Protein AF-A0A4P7Y7V3-F1 (afdb_monomer_lite)

Radius of gyration: 19.31 Å; chains: 1; bounding box: 48×36×49 Å

pLDDT: mean 88.14, std 12.48, range [33.12, 97.81]

Organism: Pseudomonas veronii (NCBI:txid76761)

Secondary structure (DSSP, 8-state):
-EEE-TT--TTS-SEEEEE--SSTTSPEEEEEE-TTS-EEEEEESTTHHHHHHHHHHHHHHIIIII----EEE-GGGTS-HHHHHHHHHHHHHH-SS---HHHHHTS-EEEEEEE-TTT--EEEEEGGGT----TT-TTTTTTS-----TT----SSHHHHHHHHHH---

Sequence (170 aa):
MKVINLMQKPDLPGSLLFQPAGLLALPHSVEVSDALSVNGSGVGGGSNSIKTALGEYFERRHFYREILSSKYGFLSESLTGAEVNSFARAFIQTASRKVSIREVEEHKFTLSKVVRALDFSMCLIPTVCISLSSYGLDDDNFIYPLRDTCGCSFHWCPNLAFFRRREGVS

Foldseek 3Di:
DKDAPVVLPVVAFRIKDWADDPDPPFWIKIKTHHPVGQIFIATGHDCRRVVRRVFSSVLRCCQAPVDDFDDWAFQVVFDDPVVLQVLLVVQCVQAQDRDHSVRNRPHTARWHWDADPPPRDIGIDHSLQRHPYCPPGVSVCRRHVDYDCQLTGGDPDVVVSNCCNPPVDD

Structure (mmCIF, N/CA/C/O backbone):
data_AF-A0A4P7Y7V3-F1
#
_entry.id   AF-A0A4P7Y7V3-F1
#
loop_
_atom_site.group_PDB
_atom_site.id
_atom_site.type_symbol
_atom_site.label_atom_id
_atom_site.label_alt_id
_atom_site.label_comp_id
_atom_site.label_asym_id
_atom_site.label_entity_id
_atom_site.label_seq_id
_atom_site.pdbx_PDB_ins_code
_atom_site.Cartn_x
_atom_site.Cartn_y
_atom_site.Cartn_z
_atom_site.occupancy
_atom_site.B_iso_or_equiv
_atom_site.auth_seq_id
_atom_site.auth_comp_id
_atom_site.auth_asym_id
_atom_site.auth_atom_id
_atom_site.pdbx_PDB_model_num
ATOM 1 N N . MET A 1 1 ? 21.185 6.468 -21.865 1.00 73.81 1 MET A N 1
ATOM 2 C CA . MET A 1 1 ? 20.221 7.396 -22.500 1.00 73.81 1 MET A CA 1
ATOM 3 C C . MET A 1 1 ? 19.308 7.946 -21.416 1.00 73.81 1 MET A C 1
ATOM 5 O O . MET A 1 1 ? 18.817 7.155 -20.627 1.00 73.81 1 MET A O 1
ATOM 9 N N . LYS A 1 2 ? 19.104 9.265 -21.338 1.00 75.88 2 LYS A N 1
ATOM 10 C CA . LYS A 1 2 ? 18.211 9.888 -20.348 1.00 75.88 2 LYS A CA 1
ATOM 11 C C . LYS A 1 2 ? 17.056 10.566 -21.076 1.00 75.88 2 LYS A C 1
ATOM 13 O O . LYS A 1 2 ? 17.296 11.426 -21.916 1.00 75.88 2 LYS A O 1
ATOM 18 N N . VAL A 1 3 ? 15.831 10.174 -20.753 1.00 75.12 3 VAL A N 1
ATOM 19 C CA . VAL A 1 3 ? 14.604 10.826 -21.214 1.00 75.12 3 VAL A CA 1
ATOM 20 C C . VAL A 1 3 ? 14.078 11.666 -20.058 1.00 75.12 3 VAL A C 1
ATOM 22 O O . VAL A 1 3 ? 13.958 11.172 -18.940 1.00 75.12 3 VAL A O 1
ATOM 25 N N . ILE A 1 4 ? 13.810 12.946 -20.307 1.00 74.00 4 ILE A N 1
ATOM 26 C CA . ILE A 1 4 ? 13.323 13.887 -19.293 1.00 74.00 4 ILE A CA 1
ATOM 27 C C . ILE A 1 4 ? 11.963 14.403 -19.739 1.00 74.00 4 ILE A C 1
ATOM 29 O O . ILE A 1 4 ? 11.822 14.941 -20.837 1.00 74.00 4 ILE A O 1
ATOM 33 N N . ASN A 1 5 ? 10.969 14.271 -18.871 1.00 68.88 5 ASN A N 1
ATOM 34 C CA . ASN A 1 5 ? 9.669 14.885 -19.057 1.00 68.88 5 ASN A CA 1
ATOM 35 C C . ASN A 1 5 ? 9.732 16.341 -18.569 1.00 68.88 5 ASN A C 1
ATOM 37 O O . ASN A 1 5 ? 9.427 16.651 -17.418 1.00 68.88 5 ASN A O 1
ATOM 41 N N . LEU A 1 6 ? 10.171 17.236 -19.459 1.00 57.59 6 LEU A N 1
ATOM 42 C CA . LEU A 1 6 ? 10.437 18.654 -19.168 1.00 57.59 6 LEU A CA 1
ATOM 43 C C . LEU A 1 6 ? 9.213 19.438 -18.667 1.00 57.59 6 LEU A C 1
ATOM 45 O O . LEU A 1 6 ? 9.375 20.514 -18.103 1.00 57.59 6 LEU A O 1
ATOM 49 N N . MET A 1 7 ? 7.998 18.919 -18.861 1.00 57.44 7 MET A N 1
ATOM 50 C CA . MET A 1 7 ? 6.764 19.619 -18.498 1.00 57.44 7 MET A CA 1
ATOM 51 C C . MET A 1 7 ? 6.247 19.307 -17.089 1.00 57.44 7 MET A C 1
ATOM 53 O O . MET A 1 7 ? 5.188 19.819 -16.743 1.00 57.44 7 MET A O 1
ATOM 57 N N . GLN A 1 8 ? 6.926 18.463 -16.295 1.00 59.62 8 GLN A N 1
ATOM 58 C CA . GLN A 1 8 ? 6.413 17.985 -14.996 1.00 59.62 8 GLN A CA 1
ATOM 59 C C . GLN A 1 8 ? 4.922 17.591 -15.061 1.00 59.62 8 GLN A C 1
ATOM 61 O O . GLN A 1 8 ? 4.151 17.866 -14.143 1.00 59.62 8 GLN A O 1
ATOM 66 N N . LYS A 1 9 ? 4.486 16.973 -16.172 1.00 63.97 9 LYS A N 1
ATOM 67 C CA . LYS A 1 9 ? 3.108 16.481 -16.270 1.00 63.97 9 LYS A CA 1
ATOM 68 C C . LYS A 1 9 ? 2.911 15.455 -15.154 1.00 63.97 9 LYS A C 1
ATOM 70 O O . LYS A 1 9 ? 3.640 14.462 -15.166 1.00 63.97 9 LYS A O 1
ATOM 75 N N . PRO A 1 10 ? 1.960 15.658 -14.226 1.00 66.38 10 PRO A N 1
ATOM 76 C CA . PRO A 1 10 ? 1.833 14.812 -13.042 1.00 66.38 10 PRO A CA 1
ATOM 77 C C . PRO A 1 10 ? 1.507 13.358 -13.398 1.00 66.38 10 PRO A C 1
ATOM 79 O O . PRO A 1 10 ? 1.768 12.464 -12.604 1.00 66.38 10 PRO A O 1
ATOM 82 N N . ASP A 1 11 ? 0.995 13.095 -14.599 1.00 73.31 11 ASP A N 1
ATOM 83 C CA . ASP A 1 11 ? 0.570 11.765 -15.046 1.00 73.31 11 ASP A CA 1
ATOM 84 C C . ASP A 1 11 ? 1.724 10.856 -15.500 1.00 73.31 11 ASP A C 1
ATOM 86 O O . ASP A 1 11 ? 1.541 9.649 -15.626 1.00 73.31 11 ASP A O 1
ATOM 90 N N . LEU A 1 12 ? 2.922 11.404 -15.735 1.00 79.56 12 LEU A N 1
ATOM 91 C CA . LEU A 1 12 ? 4.074 10.658 -16.250 1.00 79.56 12 LEU A CA 1
ATOM 92 C C . LEU A 1 12 ? 5.303 10.836 -15.349 1.00 79.56 12 LEU A C 1
ATOM 94 O O . LEU A 1 12 ? 5.443 11.883 -14.714 1.00 79.56 12 LEU A O 1
ATOM 98 N N . PRO A 1 13 ? 6.231 9.860 -15.325 1.00 83.56 13 PRO A N 1
ATOM 99 C CA . PRO A 1 13 ? 7.479 10.010 -14.587 1.00 83.56 13 PRO A CA 1
ATOM 100 C C . PRO A 1 13 ? 8.265 11.237 -15.064 1.00 83.56 13 PRO A C 1
ATOM 102 O O . PRO A 1 13 ? 8.210 11.627 -16.236 1.00 83.56 13 PRO A O 1
ATOM 105 N N . GLY A 1 14 ? 9.004 11.852 -14.140 1.00 85.00 14 GLY A N 1
ATOM 106 C CA . GLY A 1 14 ? 9.807 13.044 -14.413 1.00 85.00 14 GLY A CA 1
ATOM 107 C C . GLY A 1 14 ? 11.044 12.731 -15.253 1.00 85.00 14 GLY A C 1
ATOM 108 O O . GLY A 1 14 ? 11.427 13.514 -16.126 1.00 85.00 14 GLY A O 1
ATOM 109 N N . SER A 1 15 ? 11.659 11.568 -15.035 1.00 88.88 15 SER A N 1
ATOM 110 C CA . SER A 1 15 ? 12.765 11.090 -15.853 1.00 88.88 15 SER A CA 1
ATOM 111 C C . SER A 1 15 ? 12.843 9.568 -15.934 1.00 88.88 15 SER A C 1
ATOM 113 O O . SER A 1 15 ? 12.399 8.854 -15.037 1.00 88.88 15 SER A O 1
ATOM 115 N N . LEU A 1 16 ? 13.428 9.089 -17.030 1.00 90.31 16 LEU A N 1
ATOM 116 C CA . LEU A 1 16 ? 13.789 7.696 -17.250 1.00 90.31 16 LEU A CA 1
ATOM 117 C C . LEU A 1 16 ? 15.248 7.651 -17.702 1.00 90.31 16 LEU A C 1
ATOM 119 O O . LEU A 1 16 ? 15.612 8.192 -18.751 1.00 90.31 16 LEU A O 1
ATOM 123 N N . LEU A 1 17 ? 16.096 7.024 -16.897 1.00 91.06 17 LEU A N 1
ATOM 124 C CA . LEU A 1 17 ? 17.514 6.844 -17.154 1.00 91.06 17 LEU A CA 1
ATOM 125 C C . LEU A 1 17 ? 17.780 5.388 -17.531 1.00 91.06 17 LEU A C 1
ATOM 127 O O . LEU A 1 17 ? 17.658 4.484 -16.717 1.00 91.06 17 LEU A O 1
ATOM 131 N N . PHE A 1 18 ? 18.178 5.170 -18.778 1.00 89.75 18 PHE A N 1
ATOM 132 C CA . PHE A 1 18 ? 18.601 3.876 -19.294 1.00 89.75 18 PHE A CA 1
ATOM 133 C C . PHE A 1 18 ? 20.130 3.772 -19.275 1.00 89.75 18 PHE A C 1
ATOM 135 O O . PHE A 1 18 ? 20.819 4.556 -19.945 1.00 89.75 18 PHE A O 1
ATOM 142 N N . GLN A 1 19 ? 20.652 2.788 -18.549 1.00 88.75 19 GLN A N 1
ATOM 143 C CA . GLN A 1 19 ? 22.069 2.454 -18.438 1.00 88.75 19 GLN A CA 1
ATOM 144 C C . GLN A 1 19 ? 22.335 1.134 -19.187 1.00 88.75 19 GLN A C 1
ATOM 146 O O . GLN A 1 19 ? 22.176 0.048 -18.617 1.00 88.75 19 GLN A O 1
ATOM 151 N N . PRO A 1 20 ? 22.699 1.198 -20.485 1.00 83.44 20 PRO A N 1
ATOM 152 C CA . PRO A 1 20 ? 23.053 0.003 -21.238 1.00 83.44 20 PRO A CA 1
ATOM 153 C C . PRO A 1 20 ? 24.304 -0.644 -20.650 1.00 83.44 20 PRO A C 1
ATOM 155 O O . PRO A 1 20 ? 25.232 0.036 -20.213 1.00 83.44 20 PRO A O 1
ATOM 158 N N . ALA A 1 21 ? 24.346 -1.968 -20.711 1.00 85.88 21 ALA A N 1
ATOM 159 C CA . ALA A 1 21 ? 25.532 -2.718 -20.345 1.00 85.88 21 ALA A CA 1
ATOM 160 C C . ALA A 1 21 ? 26.586 -2.597 -21.452 1.00 85.88 21 ALA A C 1
ATOM 162 O O . ALA A 1 21 ? 26.275 -2.789 -22.626 1.00 85.88 21 ALA A O 1
ATOM 163 N N . GLY A 1 22 ? 27.839 -2.329 -21.078 1.00 84.00 22 GLY A N 1
ATOM 164 C CA . GLY A 1 22 ? 28.975 -2.359 -22.009 1.00 84.00 22 GLY A CA 1
ATOM 165 C C . GLY A 1 22 ? 29.418 -3.775 -22.403 1.00 84.00 22 GLY A C 1
ATOM 166 O O . GLY A 1 22 ? 30.311 -3.926 -23.230 1.00 84.00 22 GLY A O 1
ATOM 167 N N . LEU A 1 23 ? 28.810 -4.808 -21.808 1.00 86.88 23 LEU A N 1
ATOM 168 C CA . LEU A 1 23 ? 29.093 -6.223 -22.041 1.00 86.88 23 LEU A CA 1
ATOM 169 C C . LEU A 1 23 ? 27.779 -6.978 -22.254 1.00 86.88 23 LEU A C 1
ATOM 171 O O . LEU A 1 23 ? 26.843 -6.801 -21.479 1.00 86.88 23 LEU A O 1
ATOM 175 N N . LEU A 1 24 ? 27.735 -7.878 -23.242 1.00 81.75 24 LEU A N 1
ATOM 176 C CA . LEU A 1 24 ? 26.548 -8.699 -23.540 1.00 81.75 24 LEU A CA 1
ATOM 177 C C . LEU A 1 24 ? 26.133 -9.617 -22.378 1.00 81.75 24 LEU A C 1
ATOM 179 O O . LEU A 1 24 ? 24.969 -9.987 -22.277 1.00 81.75 24 LEU A O 1
ATOM 183 N N . ALA A 1 25 ? 27.082 -9.981 -21.513 1.00 85.94 25 ALA A N 1
ATOM 184 C CA . ALA A 1 25 ? 26.840 -10.832 -20.350 1.00 85.94 25 ALA A CA 1
ATOM 185 C C . ALA A 1 25 ? 26.232 -10.082 -19.151 1.00 85.94 25 ALA A C 1
ATOM 187 O O . ALA A 1 25 ? 25.794 -10.722 -18.199 1.00 85.94 25 ALA A O 1
ATOM 188 N N . LEU A 1 26 ? 26.226 -8.744 -19.167 1.00 87.62 26 LEU A N 1
ATOM 189 C CA . LEU A 1 26 ? 25.698 -7.937 -18.069 1.00 87.62 26 LEU A CA 1
ATOM 190 C C . LEU A 1 26 ? 24.278 -7.443 -18.384 1.00 87.62 26 LEU A C 1
ATOM 192 O O . LEU A 1 26 ? 23.984 -7.083 -19.527 1.00 87.62 26 LEU A O 1
ATOM 196 N N . PRO A 1 27 ? 23.387 -7.388 -17.380 1.00 88.75 27 PRO A N 1
ATOM 197 C CA . PRO A 1 27 ? 22.040 -6.871 -17.566 1.00 88.75 27 PRO A CA 1
ATOM 198 C C . PRO A 1 27 ? 22.050 -5.352 -17.764 1.00 88.75 27 PRO A C 1
ATOM 200 O O . PRO A 1 27 ? 22.944 -4.644 -17.301 1.00 88.75 27 PRO A O 1
ATOM 203 N N . HIS A 1 28 ? 21.021 -4.836 -18.429 1.00 88.44 28 HIS A N 1
ATOM 204 C CA . HIS A 1 28 ? 20.772 -3.399 -18.480 1.00 88.44 28 HIS A CA 1
ATOM 205 C C . HIS A 1 28 ? 20.137 -2.938 -17.174 1.00 88.44 28 HIS A C 1
ATOM 207 O O . HIS A 1 28 ? 19.342 -3.674 -16.588 1.00 88.44 28 HIS A O 1
ATOM 213 N N . SER A 1 29 ? 20.446 -1.711 -16.769 1.00 92.19 29 SER A N 1
ATOM 214 C CA . SER A 1 29 ? 19.811 -1.051 -15.631 1.00 92.19 29 SER A CA 1
ATOM 215 C C . SER A 1 29 ? 18.952 0.109 -16.123 1.00 92.19 29 SER A C 1
ATOM 217 O O . SER A 1 29 ? 19.328 0.834 -17.051 1.00 92.19 29 SER A O 1
ATOM 219 N N . VAL A 1 30 ? 17.775 0.266 -15.531 1.00 93.25 30 VAL A N 1
ATOM 220 C CA . VAL A 1 30 ? 16.857 1.371 -15.794 1.00 93.25 30 VAL A CA 1
ATOM 221 C C . VAL A 1 30 ? 16.408 1.954 -14.476 1.00 93.25 30 VAL A C 1
ATOM 223 O O . VAL A 1 30 ? 16.006 1.220 -13.581 1.00 93.25 30 VAL A O 1
ATOM 226 N N . GLU A 1 31 ? 16.432 3.275 -14.391 1.00 93.25 31 GLU A N 1
ATOM 227 C CA . GLU A 1 31 ? 15.893 4.028 -13.270 1.00 93.25 31 GLU A CA 1
ATOM 228 C C . GLU A 1 31 ? 14.792 4.953 -13.773 1.00 93.25 31 GLU A C 1
ATOM 230 O O . GLU A 1 31 ? 14.925 5.620 -14.803 1.00 93.25 31 GLU A O 1
ATOM 235 N N . VAL A 1 32 ? 13.693 4.994 -13.037 1.00 92.06 32 VAL A N 1
ATOM 236 C CA . VAL A 1 32 ? 12.567 5.893 -13.259 1.00 92.06 32 VAL A CA 1
ATOM 237 C C . VAL A 1 32 ? 12.417 6.731 -12.003 1.00 92.06 32 VAL A C 1
ATOM 239 O O . VAL A 1 32 ? 12.389 6.188 -10.903 1.00 92.06 32 VAL A O 1
ATOM 242 N N . SER A 1 33 ? 12.323 8.045 -12.158 1.00 89.25 33 SER A N 1
ATOM 243 C CA . SER A 1 33 ? 12.196 8.969 -11.032 1.00 89.25 33 SER A CA 1
ATOM 244 C C . SER A 1 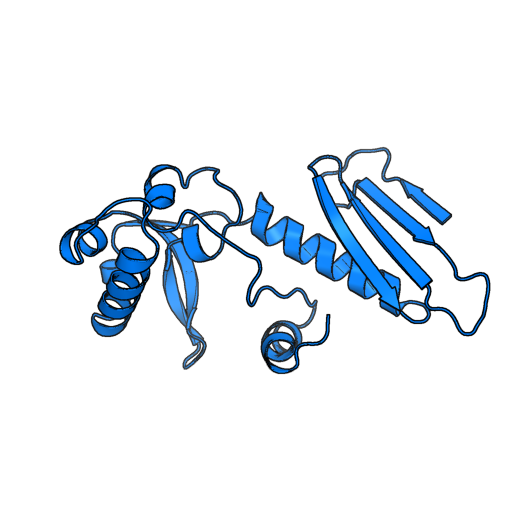33 ? 11.238 10.104 -11.343 1.00 89.25 33 SER A C 1
ATOM 246 O O . SER A 1 33 ? 11.032 10.479 -12.503 1.00 89.25 33 SER A O 1
ATOM 248 N N . ASP A 1 34 ? 10.652 10.681 -10.302 1.00 86.00 34 ASP A N 1
ATOM 249 C CA . ASP A 1 34 ? 9.905 11.927 -10.396 1.00 86.00 34 ASP A CA 1
ATOM 250 C C . ASP A 1 34 ? 10.367 12.965 -9.365 1.00 86.00 34 ASP A C 1
ATOM 252 O O . ASP A 1 34 ? 11.222 12.713 -8.517 1.00 86.00 34 ASP A O 1
ATOM 256 N N . ALA A 1 35 ? 9.829 14.180 -9.482 1.00 82.06 35 ALA A N 1
ATOM 257 C CA . ALA A 1 35 ? 10.181 15.297 -8.608 1.00 82.06 35 ALA A CA 1
ATOM 258 C C . ALA A 1 35 ? 9.663 15.137 -7.166 1.00 82.06 35 ALA A C 1
ATOM 260 O O . ALA A 1 35 ? 9.987 15.957 -6.312 1.00 82.06 35 ALA A O 1
ATOM 261 N N . LEU A 1 36 ? 8.849 14.114 -6.895 1.00 79.00 36 LEU A N 1
ATOM 262 C CA . LEU A 1 36 ? 8.172 13.882 -5.620 1.00 79.00 36 LEU A CA 1
ATOM 263 C C . LEU A 1 36 ? 8.734 12.639 -4.916 1.00 79.00 36 LEU A C 1
ATOM 265 O O . LEU A 1 36 ? 8.040 11.992 -4.132 1.00 79.00 36 LEU A O 1
ATOM 269 N N . SER A 1 37 ? 10.010 12.341 -5.182 1.00 78.19 37 SER A N 1
ATOM 270 C CA . SER A 1 37 ? 10.824 11.330 -4.500 1.00 78.19 37 SER A CA 1
ATOM 271 C C . SER A 1 37 ? 10.301 9.895 -4.605 1.00 78.19 37 SER A C 1
ATOM 273 O O . SER A 1 37 ? 10.643 9.056 -3.772 1.00 78.19 37 SER A O 1
ATOM 275 N N . VAL A 1 38 ? 9.514 9.582 -5.639 1.00 85.56 38 VAL A N 1
ATOM 276 C CA . VAL A 1 38 ? 9.160 8.199 -5.974 1.00 85.56 38 VAL A CA 1
ATOM 277 C C . VAL A 1 38 ? 10.070 7.703 -7.089 1.00 85.56 38 VAL A C 1
ATOM 279 O O . VAL A 1 38 ? 10.109 8.280 -8.178 1.00 85.56 38 VAL A O 1
ATOM 282 N N . ASN A 1 39 ? 10.768 6.599 -6.820 1.00 88.88 39 ASN A N 1
ATOM 283 C CA . ASN A 1 39 ? 11.704 5.984 -7.754 1.00 88.88 39 ASN A CA 1
ATOM 284 C C . ASN A 1 39 ? 11.368 4.507 -7.975 1.00 88.88 39 ASN A C 1
ATOM 286 O O . ASN A 1 39 ? 11.015 3.802 -7.029 1.00 88.88 39 ASN A O 1
ATOM 290 N N . GLY A 1 40 ? 11.532 4.034 -9.205 1.00 90.75 40 GLY A N 1
ATOM 291 C CA . GLY A 1 40 ? 11.515 2.616 -9.566 1.00 90.75 40 GLY A CA 1
ATOM 292 C C . GLY A 1 40 ? 12.803 2.245 -10.289 1.00 90.75 40 GLY A C 1
ATOM 293 O O . GLY A 1 40 ? 13.372 3.075 -11.003 1.00 90.75 40 GLY A O 1
ATOM 294 N N . SER A 1 41 ? 13.277 1.018 -10.111 1.00 92.25 41 SER A N 1
ATOM 295 C CA . SER A 1 41 ? 14.467 0.516 -10.781 1.00 92.25 41 SER A CA 1
ATOM 296 C C . SER A 1 41 ? 14.203 -0.841 -11.425 1.00 92.25 41 SER A C 1
ATOM 298 O O . SER A 1 41 ? 13.231 -1.541 -11.170 1.00 92.25 41 SER A O 1
ATOM 300 N N . GLY A 1 42 ? 15.023 -1.194 -12.399 1.00 92.00 42 GLY A N 1
ATOM 301 C CA . GLY A 1 42 ? 14.820 -2.428 -13.131 1.00 92.00 42 GLY A CA 1
ATOM 302 C C . GLY A 1 42 ? 16.114 -2.899 -13.731 1.00 92.00 42 GLY A C 1
ATOM 303 O O . GLY A 1 42 ? 16.755 -2.178 -14.494 1.00 92.00 42 GLY A O 1
ATOM 304 N N . VAL A 1 43 ? 16.478 -4.132 -13.402 1.00 91.19 43 VAL A N 1
ATOM 305 C CA . VAL A 1 43 ? 17.683 -4.783 -13.901 1.00 91.19 43 VAL A CA 1
ATOM 306 C C . VAL A 1 43 ? 17.270 -6.026 -14.673 1.00 91.19 43 VAL A C 1
ATOM 308 O O . VAL A 1 43 ? 16.495 -6.844 -14.188 1.00 91.19 43 VAL A O 1
ATOM 311 N N . GLY A 1 44 ? 17.753 -6.168 -15.904 1.00 87.62 44 GLY A N 1
ATOM 312 C CA . GLY A 1 44 ? 17.412 -7.325 -16.724 1.00 87.62 44 GLY A CA 1
ATOM 313 C C . GLY A 1 44 ? 17.842 -7.210 -18.179 1.00 87.62 44 GLY A C 1
ATOM 314 O O . GLY A 1 44 ? 18.444 -6.226 -18.609 1.00 87.62 44 GLY A O 1
ATOM 315 N N . GLY A 1 45 ? 17.526 -8.246 -18.954 1.00 82.50 45 GLY A N 1
ATOM 316 C CA . GLY A 1 45 ? 17.817 -8.290 -20.385 1.00 82.50 45 GLY A CA 1
ATOM 317 C C . GLY A 1 45 ? 16.849 -7.440 -21.213 1.00 82.50 45 GLY A C 1
ATOM 318 O O . GLY A 1 45 ? 15.629 -7.513 -21.034 1.00 82.50 45 GLY A O 1
ATOM 319 N N . GLY A 1 46 ? 17.389 -6.669 -22.160 1.00 79.81 46 GLY A N 1
ATOM 320 C CA . GLY A 1 46 ? 16.608 -5.944 -23.165 1.00 79.81 46 GLY A CA 1
ATOM 321 C C . GLY A 1 46 ? 15.518 -5.051 -22.563 1.00 79.81 46 GLY A C 1
ATOM 322 O O . GLY A 1 46 ? 15.776 -4.256 -21.666 1.00 79.81 46 GLY A O 1
ATOM 323 N N . SER A 1 47 ? 14.282 -5.189 -23.053 1.00 84.75 47 SER A N 1
ATOM 324 C CA . SER A 1 47 ? 13.135 -4.383 -22.607 1.00 84.75 47 SER A CA 1
ATOM 325 C C . SER A 1 47 ? 12.594 -4.743 -21.217 1.00 84.75 47 SER A C 1
ATOM 327 O O . SER A 1 47 ? 11.728 -4.031 -20.711 1.00 84.75 47 SER A O 1
ATOM 329 N N . ASN A 1 48 ? 13.031 -5.851 -20.606 1.00 86.50 48 ASN A N 1
ATOM 330 C CA . ASN A 1 48 ? 12.491 -6.282 -19.312 1.00 86.50 48 ASN A CA 1
ATOM 331 C C . ASN A 1 48 ? 12.915 -5.345 -18.179 1.00 86.50 48 ASN A C 1
ATOM 333 O O . ASN A 1 48 ? 12.092 -5.038 -17.326 1.00 86.50 48 ASN A O 1
ATOM 337 N N . SER A 1 49 ? 14.137 -4.807 -18.228 1.00 87.38 49 SER A N 1
ATOM 338 C CA . SER A 1 49 ? 14.610 -3.800 -17.269 1.00 87.38 49 SER A CA 1
ATOM 339 C C . SER A 1 49 ? 13.730 -2.543 -17.279 1.00 87.38 49 SER A C 1
ATOM 341 O O . SER A 1 49 ? 13.352 -2.044 -16.225 1.00 87.38 49 SER A O 1
ATOM 343 N N . ILE A 1 50 ? 13.299 -2.092 -18.464 1.00 90.00 50 ILE A N 1
ATOM 344 C CA . ILE A 1 50 ? 12.372 -0.958 -18.615 1.00 90.00 50 ILE A CA 1
ATOM 345 C C . ILE A 1 50 ? 11.004 -1.279 -17.994 1.00 90.00 50 ILE A C 1
ATOM 347 O O . ILE A 1 50 ? 10.448 -0.457 -17.269 1.00 90.00 50 ILE A O 1
ATOM 351 N N . LYS A 1 51 ? 10.455 -2.472 -18.269 1.00 90.44 51 LYS A N 1
ATOM 352 C CA . LYS A 1 51 ? 9.152 -2.898 -17.731 1.00 90.44 51 LYS A CA 1
ATOM 353 C C . LYS A 1 51 ? 9.174 -3.008 -16.207 1.00 90.44 51 LYS A C 1
ATOM 355 O O . LYS A 1 51 ? 8.224 -2.557 -15.574 1.00 90.44 51 LYS A O 1
ATOM 360 N N . THR A 1 52 ? 10.237 -3.572 -15.634 1.00 90.69 52 THR A N 1
ATOM 361 C CA . THR A 1 52 ? 10.404 -3.678 -14.179 1.00 90.69 52 THR A CA 1
ATOM 362 C C . THR A 1 52 ? 10.510 -2.295 -13.542 1.00 90.69 52 THR A C 1
ATOM 364 O O . THR A 1 52 ? 9.724 -2.003 -12.647 1.00 90.69 52 THR A O 1
ATOM 367 N N . ALA A 1 53 ? 11.355 -1.405 -14.077 1.00 91.81 53 ALA A N 1
ATOM 368 C CA . ALA A 1 53 ? 11.526 -0.059 -13.524 1.00 91.81 53 ALA A CA 1
ATOM 369 C C . ALA A 1 53 ? 10.238 0.773 -13.559 1.00 91.81 53 ALA A C 1
ATOM 371 O O . ALA A 1 53 ? 9.905 1.454 -12.590 1.00 91.81 53 ALA A O 1
ATOM 372 N N . LEU A 1 54 ? 9.480 0.697 -14.659 1.00 91.94 54 LEU A N 1
ATOM 373 C CA . LEU A 1 54 ? 8.174 1.352 -14.752 1.00 91.94 54 LEU A CA 1
ATOM 374 C C . LEU A 1 54 ? 7.151 0.717 -13.809 1.00 91.94 54 LEU A C 1
ATOM 376 O O . LEU A 1 54 ? 6.387 1.441 -13.178 1.00 91.94 54 LEU A O 1
ATOM 380 N N . GLY A 1 55 ? 7.130 -0.613 -13.703 1.00 92.31 55 GLY A N 1
ATOM 381 C CA . GLY A 1 55 ? 6.226 -1.319 -12.800 1.00 92.31 55 GLY A CA 1
ATOM 382 C C . GLY A 1 55 ? 6.451 -0.930 -11.342 1.00 92.31 55 GLY A C 1
ATOM 383 O O . GLY A 1 55 ? 5.502 -0.543 -10.669 1.00 92.31 55 GLY A O 1
ATOM 384 N N . GLU A 1 56 ? 7.704 -0.939 -10.888 1.00 92.31 56 GLU A N 1
ATOM 385 C CA . GLU A 1 56 ? 8.074 -0.525 -9.532 1.00 92.31 56 GLU A CA 1
ATOM 386 C C . GLU A 1 56 ? 7.766 0.960 -9.284 1.00 92.31 56 GLU A C 1
ATOM 388 O O . GLU A 1 56 ? 7.269 1.320 -8.216 1.00 92.31 56 GLU A O 1
ATOM 393 N N . TYR A 1 57 ? 7.987 1.827 -10.281 1.00 93.12 57 TYR A N 1
ATOM 394 C CA . TYR A 1 57 ? 7.616 3.241 -10.191 1.00 93.12 57 TYR A CA 1
ATOM 395 C C . TYR A 1 57 ? 6.107 3.427 -9.992 1.00 93.12 57 TYR A C 1
ATOM 397 O O . TYR A 1 57 ? 5.701 4.137 -9.072 1.00 93.12 57 TYR A O 1
ATOM 405 N N . PHE A 1 58 ? 5.272 2.797 -10.826 1.00 92.69 58 PHE A N 1
ATOM 406 C CA . PHE A 1 58 ? 3.817 2.929 -10.718 1.00 92.69 58 PHE A CA 1
ATOM 407 C C . PHE A 1 58 ? 3.267 2.286 -9.444 1.00 92.69 58 PHE A C 1
ATOM 409 O O . PHE A 1 58 ? 2.374 2.858 -8.825 1.00 92.69 58 PHE A O 1
ATOM 416 N N . GLU A 1 59 ? 3.824 1.151 -9.015 1.00 93.75 59 GLU A N 1
ATOM 417 C CA . GLU A 1 59 ? 3.486 0.525 -7.736 1.00 93.75 59 GLU A CA 1
ATOM 418 C C . GLU A 1 59 ? 3.736 1.491 -6.576 1.00 93.75 59 GLU A C 1
ATOM 420 O O . GLU A 1 59 ? 2.814 1.837 -5.835 1.00 93.75 59 GLU A O 1
ATOM 425 N N . ARG A 1 60 ? 4.969 1.995 -6.448 1.00 92.56 60 ARG A N 1
ATOM 426 C CA . ARG A 1 60 ? 5.322 2.914 -5.365 1.00 92.56 60 ARG A CA 1
ATOM 427 C C . ARG A 1 60 ? 4.518 4.196 -5.444 1.00 92.56 60 ARG A C 1
ATOM 429 O O . ARG A 1 60 ? 3.983 4.638 -4.436 1.00 92.56 60 ARG A O 1
ATOM 436 N N . ARG A 1 61 ? 4.382 4.786 -6.629 1.00 92.50 61 ARG A N 1
ATOM 437 C CA . ARG A 1 61 ? 3.592 6.005 -6.809 1.00 92.50 61 ARG A CA 1
ATOM 438 C C . ARG A 1 61 ? 2.170 5.812 -6.291 1.00 92.50 61 ARG A C 1
ATOM 440 O O . ARG A 1 61 ? 1.687 6.669 -5.555 1.00 92.50 61 ARG A O 1
ATOM 447 N N . HIS A 1 62 ? 1.545 4.683 -6.617 1.00 93.19 62 HIS A N 1
ATOM 448 C CA . HIS A 1 62 ? 0.196 4.380 -6.172 1.00 93.19 62 HIS A CA 1
ATOM 449 C C . HIS A 1 62 ? 0.101 4.331 -4.641 1.00 93.19 62 HIS A C 1
ATOM 451 O O . HIS A 1 62 ? -0.631 5.119 -4.040 1.00 93.19 62 HIS A O 1
ATOM 457 N N . PHE A 1 63 ? 0.897 3.474 -3.994 1.00 94.00 63 PHE A N 1
ATOM 458 C CA . PHE A 1 63 ? 0.803 3.252 -2.547 1.00 94.00 63 PHE A CA 1
ATOM 459 C C . PHE A 1 63 ? 1.336 4.417 -1.699 1.00 94.00 63 PHE A C 1
ATOM 461 O O . PHE A 1 63 ? 0.845 4.637 -0.591 1.00 94.00 63 PHE A O 1
ATOM 468 N N . TYR A 1 64 ? 2.291 5.204 -2.205 1.00 91.62 64 TYR A N 1
ATOM 469 C CA . TYR A 1 64 ? 2.803 6.390 -1.507 1.00 91.62 64 TYR A CA 1
ATOM 470 C C . TYR A 1 64 ? 1.946 7.641 -1.694 1.00 91.62 64 TYR A C 1
ATOM 472 O O . TYR A 1 64 ? 2.093 8.571 -0.903 1.00 91.62 64 TYR A O 1
ATOM 480 N N . ARG A 1 65 ? 1.127 7.745 -2.749 1.00 89.06 65 ARG A N 1
ATOM 481 C CA . ARG A 1 65 ? 0.539 9.049 -3.119 1.00 89.06 65 ARG A CA 1
ATOM 482 C C . ARG A 1 65 ? -0.904 9.022 -3.600 1.00 89.06 65 ARG A C 1
ATOM 484 O O . ARG A 1 65 ? -1.544 10.066 -3.557 1.00 89.06 65 ARG A O 1
ATOM 491 N N . GLU A 1 66 ? -1.414 7.891 -4.073 1.00 91.62 66 GLU A N 1
ATOM 492 C CA . GLU A 1 66 ? -2.700 7.844 -4.788 1.00 91.62 66 GLU A CA 1
ATOM 493 C C . GLU A 1 66 ? -3.781 7.047 -4.052 1.00 91.62 66 GLU A C 1
ATOM 495 O O . GLU A 1 66 ? -4.920 6.980 -4.516 1.00 91.62 66 GLU A O 1
ATOM 500 N N . ILE A 1 67 ? -3.461 6.470 -2.891 1.00 93.06 67 ILE A N 1
ATOM 501 C CA . ILE A 1 67 ? -4.466 5.853 -2.028 1.00 93.06 67 ILE A CA 1
ATOM 502 C C . ILE A 1 67 ? -5.336 6.945 -1.408 1.00 93.06 67 ILE A C 1
ATOM 504 O O . ILE A 1 67 ? -4.888 7.723 -0.566 1.00 93.06 67 ILE A O 1
ATOM 508 N N . LEU A 1 68 ? -6.604 6.962 -1.808 1.00 88.50 68 LEU A N 1
ATOM 509 C CA . LEU A 1 68 ? -7.632 7.820 -1.235 1.00 88.50 68 LEU A CA 1
ATOM 510 C C . LEU A 1 68 ? -8.578 6.988 -0.381 1.00 88.50 68 LEU A C 1
ATOM 512 O O . LEU A 1 68 ? -9.077 5.941 -0.803 1.00 88.50 68 LEU A O 1
ATOM 516 N N . SER A 1 69 ? -8.864 7.490 0.814 1.00 90.94 69 SER A N 1
ATOM 517 C CA . SER A 1 69 ? -9.847 6.871 1.685 1.00 90.94 69 SER A CA 1
ATOM 518 C C . SER A 1 69 ? -11.263 7.075 1.162 1.00 90.94 69 SER A C 1
ATOM 520 O O . SER A 1 69 ? -11.591 8.053 0.491 1.00 90.94 69 SER A O 1
ATOM 522 N N . SER A 1 70 ? -12.123 6.105 1.451 1.00 90.00 70 SER A N 1
ATOM 523 C CA . SER A 1 70 ? -13.522 6.112 1.022 1.00 90.00 70 SER A CA 1
ATOM 524 C C . SER A 1 70 ? -14.481 6.538 2.129 1.00 90.00 70 SER A C 1
ATOM 526 O O . SER A 1 70 ? -15.592 6.976 1.832 1.00 90.00 70 SER A O 1
ATOM 528 N N . LYS A 1 71 ? -14.113 6.329 3.398 1.00 93.94 71 LYS A N 1
ATOM 529 C CA . LYS A 1 71 ? -15.009 6.509 4.545 1.00 93.94 71 LYS A CA 1
ATOM 530 C C . LYS A 1 71 ? -14.216 6.713 5.836 1.00 93.94 71 LYS A C 1
ATOM 532 O O . LYS A 1 71 ? -13.079 6.275 5.926 1.00 93.94 71 LYS A O 1
ATOM 537 N N . TYR A 1 72 ? -14.841 7.314 6.842 1.00 95.81 72 TYR A N 1
ATOM 538 C CA . TYR A 1 72 ? -14.362 7.334 8.224 1.00 95.81 72 TYR A CA 1
ATOM 539 C C . TYR A 1 72 ? -15.378 6.597 9.112 1.00 95.81 72 TYR A C 1
ATOM 541 O O . TYR A 1 72 ? -16.565 6.930 9.059 1.00 95.81 72 TYR A O 1
ATOM 549 N N . GLY A 1 73 ? -14.968 5.565 9.856 1.00 96.56 73 GLY A N 1
ATOM 550 C CA . GLY A 1 73 ? -15.901 4.707 10.604 1.00 96.56 73 GLY A CA 1
ATOM 551 C C . GLY A 1 73 ? -15.253 3.516 11.314 1.00 96.56 73 GLY A C 1
ATOM 552 O O . GLY A 1 73 ? -14.032 3.390 11.345 1.00 96.56 73 GLY A O 1
ATOM 553 N N . PHE A 1 74 ? -16.073 2.641 11.898 1.00 97.31 74 PHE A N 1
ATOM 554 C CA . PHE A 1 74 ? -15.597 1.480 12.663 1.00 97.31 74 PHE A CA 1
ATOM 555 C C . PHE A 1 74 ? -15.317 0.259 11.780 1.00 97.31 74 PHE A C 1
ATOM 557 O O . PHE A 1 74 ? -15.934 0.069 10.729 1.00 97.31 74 PHE A O 1
ATOM 564 N N . LEU A 1 75 ? -14.443 -0.637 12.253 1.00 96.38 75 LEU A N 1
ATOM 565 C CA . LEU A 1 75 ? -14.148 -1.910 11.574 1.00 96.38 75 LEU A CA 1
ATOM 566 C C . LEU A 1 75 ? -15.401 -2.784 11.406 1.00 96.38 75 LEU A C 1
ATOM 568 O O . LEU A 1 75 ? -15.601 -3.417 10.367 1.00 96.38 75 LEU A O 1
ATOM 572 N N . SER A 1 76 ? -16.265 -2.787 12.421 1.00 96.44 76 SER A N 1
ATOM 573 C CA . SER A 1 76 ? -17.491 -3.589 12.482 1.00 96.44 76 SER A CA 1
ATOM 574 C C . SER A 1 76 ? -18.561 -3.182 11.468 1.00 96.44 76 SER A C 1
ATOM 576 O O . SER A 1 76 ? -19.518 -3.922 11.267 1.00 96.44 76 SER A O 1
ATOM 578 N N . GLU A 1 77 ? -18.409 -2.040 10.792 1.00 94.25 77 GLU A N 1
ATOM 579 C CA . GLU A 1 77 ? -19.375 -1.584 9.790 1.00 94.25 77 GLU A CA 1
ATOM 580 C C . GLU A 1 77 ? -19.305 -2.373 8.474 1.00 94.25 77 GLU A C 1
ATOM 582 O O . GLU A 1 77 ? -20.256 -2.341 7.695 1.00 94.25 77 GLU A O 1
ATOM 587 N N . SER A 1 78 ? -18.188 -3.053 8.192 1.00 91.88 78 SER A N 1
ATOM 588 C CA . SER A 1 78 ? -18.002 -3.809 6.942 1.00 91.88 78 SER A CA 1
ATOM 589 C C . SER A 1 78 ? -17.337 -5.174 7.111 1.00 91.88 78 SER A C 1
ATOM 591 O O . SER A 1 78 ? -17.427 -6.007 6.198 1.00 91.88 78 SER A O 1
ATOM 593 N N . LEU A 1 79 ? -16.630 -5.391 8.217 1.00 96.44 79 LEU A N 1
ATOM 594 C CA . LEU A 1 79 ? -15.942 -6.641 8.506 1.00 96.44 79 LEU A CA 1
ATOM 595 C C . LEU A 1 79 ? -16.800 -7.535 9.402 1.00 96.44 79 LEU A C 1
ATOM 597 O O . LEU A 1 79 ? -17.604 -7.066 10.205 1.00 96.44 79 LEU A O 1
ATOM 601 N N . THR A 1 80 ? -16.614 -8.844 9.271 1.00 96.00 80 THR A N 1
ATOM 602 C CA . THR A 1 80 ? -17.215 -9.831 10.174 1.00 96.00 80 THR A CA 1
ATOM 603 C C . THR A 1 80 ? -16.598 -9.723 11.570 1.00 96.00 80 THR A C 1
ATOM 605 O O . THR A 1 80 ? -15.456 -9.293 11.719 1.00 96.00 80 THR A O 1
ATOM 608 N N . GLY A 1 81 ? -17.302 -10.177 12.612 1.00 96.81 81 GLY A N 1
ATOM 609 C CA . GLY A 1 81 ? -16.766 -10.138 13.982 1.00 96.81 81 GLY A CA 1
ATOM 610 C C . GLY A 1 81 ? -15.424 -10.869 14.143 1.00 96.81 81 GLY A C 1
ATOM 611 O O . GLY A 1 81 ? -14.566 -10.424 14.901 1.00 96.81 81 GLY A O 1
ATOM 612 N N . ALA A 1 82 ? -15.203 -11.947 13.381 1.00 96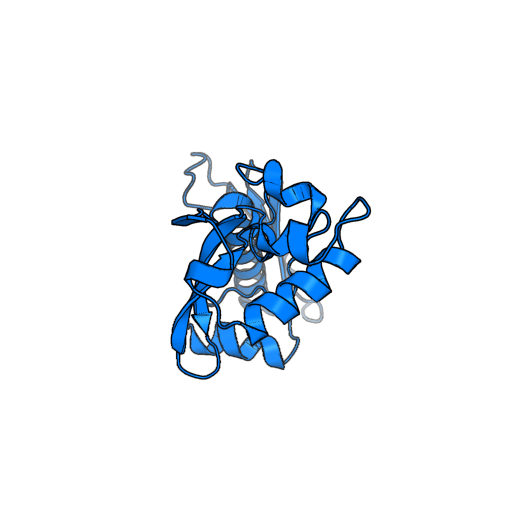.62 82 ALA A N 1
ATOM 613 C CA . ALA A 1 82 ? -13.923 -12.653 13.356 1.00 96.62 82 ALA A CA 1
ATOM 614 C C . ALA A 1 8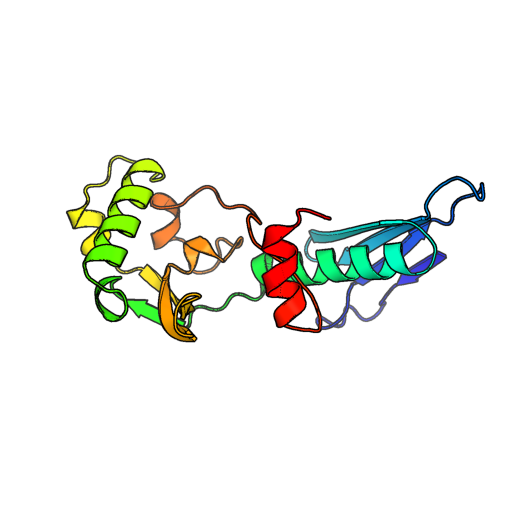2 ? -12.804 -11.798 12.734 1.00 96.62 82 ALA A C 1
ATOM 616 O O . ALA A 1 82 ? -11.727 -11.692 13.314 1.00 96.62 82 ALA A O 1
ATOM 617 N N . GLU A 1 83 ? -13.069 -11.146 11.597 1.00 96.56 83 GLU A N 1
ATOM 618 C CA . GLU A 1 83 ? -12.123 -10.231 10.943 1.00 96.56 83 GLU A CA 1
ATOM 619 C C . GLU A 1 83 ? -11.790 -9.033 11.846 1.00 96.56 83 GLU A C 1
ATOM 621 O O . GLU A 1 83 ? -10.616 -8.702 12.006 1.00 96.56 83 GLU A O 1
ATOM 626 N N . VAL A 1 84 ? -12.796 -8.427 12.490 1.00 97.81 84 VAL A N 1
ATOM 627 C CA . VAL A 1 84 ? -12.604 -7.334 13.460 1.00 97.81 84 VAL A CA 1
ATOM 628 C C . VAL A 1 84 ? -11.681 -7.778 14.592 1.00 97.81 84 VAL A C 1
ATOM 630 O O . VAL A 1 84 ? -10.710 -7.088 14.900 1.00 97.81 84 VAL A O 1
ATOM 633 N N . ASN A 1 85 ? -11.926 -8.958 15.167 1.00 97.50 85 ASN A N 1
ATOM 634 C CA . ASN A 1 85 ? -11.100 -9.483 16.249 1.00 97.50 85 ASN A CA 1
ATOM 635 C C . ASN A 1 85 ? -9.652 -9.740 15.802 1.00 97.50 85 ASN A C 1
ATOM 637 O O . ASN A 1 85 ? -8.713 -9.434 16.539 1.00 97.50 85 ASN A O 1
ATOM 641 N N . SER A 1 86 ? -9.458 -10.265 14.589 1.00 97.44 86 SER A N 1
ATOM 642 C CA . SER A 1 86 ? -8.133 -10.462 13.998 1.00 97.44 86 SER A CA 1
ATOM 643 C C . SER A 1 86 ? -7.390 -9.140 13.797 1.00 97.44 86 SER A C 1
ATOM 645 O O . SER A 1 86 ? -6.226 -9.048 14.188 1.00 97.44 86 SER A O 1
ATOM 647 N N . PHE A 1 87 ? -8.052 -8.110 13.261 1.00 97.38 87 PHE A N 1
ATOM 648 C CA . PHE A 1 87 ? -7.468 -6.772 13.137 1.00 97.38 87 PHE A CA 1
ATOM 649 C C . PHE A 1 87 ? -7.113 -6.186 14.500 1.00 97.38 87 PHE A C 1
ATOM 651 O O . PHE A 1 87 ? -5.983 -5.747 14.693 1.00 97.38 87 PHE A O 1
ATOM 658 N N . ALA A 1 88 ? -8.028 -6.238 15.471 1.00 97.31 88 ALA A N 1
ATOM 659 C CA . ALA A 1 88 ? -7.779 -5.707 16.805 1.00 97.31 88 ALA A CA 1
ATOM 660 C C . ALA A 1 88 ? -6.576 -6.385 17.474 1.00 97.31 88 ALA A C 1
ATOM 662 O O . ALA A 1 88 ? -5.705 -5.710 18.020 1.00 97.31 88 ALA A O 1
ATOM 663 N N . ARG A 1 89 ? -6.466 -7.714 17.362 1.00 97.62 89 ARG A N 1
ATOM 664 C CA . ARG A 1 89 ? -5.311 -8.471 17.868 1.00 97.62 89 ARG A CA 1
ATOM 665 C C . ARG A 1 89 ? -4.005 -8.124 17.163 1.00 97.62 89 ARG A C 1
ATOM 667 O O . ARG A 1 89 ? -2.965 -8.139 17.816 1.00 97.62 89 ARG A O 1
ATOM 674 N N . ALA A 1 90 ? -4.027 -7.854 15.861 1.00 97.06 90 ALA A N 1
ATOM 675 C CA . ALA A 1 90 ? -2.836 -7.411 15.143 1.00 97.06 90 ALA A CA 1
ATOM 676 C C . ALA A 1 90 ? -2.423 -6.000 15.593 1.00 97.06 90 ALA A C 1
ATOM 678 O O . ALA A 1 90 ? -1.269 -5.765 15.935 1.00 97.06 90 ALA A O 1
ATOM 679 N N . PHE A 1 91 ? -3.384 -5.087 15.693 1.00 97.38 91 PHE A N 1
ATOM 680 C CA . PHE A 1 91 ? -3.145 -3.685 16.013 1.00 97.38 91 PHE A CA 1
ATOM 681 C C . PHE A 1 91 ? -2.629 -3.430 17.425 1.00 97.38 91 PHE A C 1
ATOM 683 O O . PHE A 1 91 ? -1.759 -2.582 17.608 1.00 97.38 91 PHE A O 1
ATOM 690 N N . ILE A 1 92 ? -3.066 -4.200 18.424 1.00 97.19 92 ILE A N 1
ATOM 691 C CA . ILE A 1 92 ? -2.484 -4.084 19.772 1.00 97.19 92 ILE A CA 1
ATOM 692 C C . ILE A 1 92 ? -0.996 -4.480 19.819 1.00 97.19 92 ILE A C 1
ATOM 694 O O . ILE A 1 92 ? -0.310 -4.101 20.764 1.00 97.19 92 ILE A O 1
ATOM 698 N N . GLN A 1 93 ? -0.498 -5.243 18.837 1.00 95.75 93 GLN A N 1
ATOM 699 C CA . GLN A 1 93 ? 0.913 -5.645 18.756 1.00 95.75 93 GLN A CA 1
ATOM 700 C C . GLN A 1 93 ? 1.776 -4.602 18.039 1.00 95.75 93 GLN A C 1
ATOM 702 O O . GLN A 1 93 ? 2.981 -4.552 18.268 1.00 95.75 93 GLN A O 1
ATOM 707 N N . THR A 1 94 ? 1.178 -3.782 17.174 1.00 95.31 94 THR A N 1
ATOM 708 C CA . THR A 1 94 ? 1.892 -2.797 16.346 1.00 95.31 94 THR A CA 1
ATOM 709 C C . THR A 1 94 ? 1.779 -1.371 16.867 1.00 95.31 94 THR A C 1
ATOM 711 O O . THR A 1 94 ? 2.541 -0.508 16.432 1.00 95.31 94 THR A O 1
ATOM 714 N N . ALA A 1 95 ? 0.834 -1.110 17.771 1.00 95.69 95 ALA A N 1
ATOM 715 C CA . ALA A 1 95 ? 0.589 0.224 18.287 1.00 95.69 95 ALA A CA 1
ATOM 716 C C . ALA A 1 95 ? 1.823 0.803 19.000 1.00 95.69 95 ALA A C 1
ATOM 718 O O . ALA A 1 95 ? 2.513 0.124 19.760 1.00 95.69 95 ALA A O 1
ATOM 719 N N . SER A 1 96 ? 2.070 2.098 18.803 1.00 94.50 96 SER A N 1
ATOM 720 C CA . SER A 1 96 ? 3.186 2.825 19.424 1.00 94.50 96 SER A CA 1
ATOM 721 C C . SER A 1 96 ? 3.006 3.048 20.930 1.00 94.50 96 SER A C 1
ATOM 723 O O . SER A 1 96 ? 3.947 3.434 21.625 1.00 94.50 96 SER A O 1
ATOM 725 N N . ARG A 1 97 ? 1.802 2.791 21.451 1.00 94.50 97 ARG A N 1
ATOM 726 C CA . ARG A 1 97 ? 1.470 2.804 22.877 1.00 94.50 97 ARG A CA 1
ATOM 727 C C . ARG A 1 97 ? 0.638 1.582 23.239 1.00 94.50 97 ARG A C 1
ATOM 729 O O . ARG A 1 97 ? 0.103 0.897 22.375 1.00 94.50 97 ARG A O 1
ATOM 736 N N . LYS A 1 98 ? 0.474 1.338 24.538 1.00 94.19 98 LYS A N 1
ATOM 737 C CA . LYS A 1 98 ? -0.442 0.305 25.023 1.00 94.19 98 LYS A CA 1
ATOM 738 C C . LYS A 1 98 ? -1.882 0.699 24.672 1.00 94.19 98 LYS A C 1
ATOM 740 O O . LYS A 1 98 ? -2.360 1.733 25.134 1.00 94.19 98 LYS A O 1
ATOM 745 N N . VAL A 1 99 ? -2.539 -0.133 23.870 1.00 95.56 99 VAL A N 1
ATOM 746 C CA . VAL A 1 99 ? -3.928 0.022 23.413 1.00 95.56 99 VAL A CA 1
ATOM 747 C C . VAL A 1 99 ? -4.679 -1.262 23.760 1.00 95.56 99 VAL A C 1
ATOM 749 O O . VAL A 1 99 ? -4.115 -2.356 23.693 1.00 95.56 99 VAL A O 1
ATOM 752 N N . SER A 1 100 ? -5.937 -1.147 24.183 1.00 96.50 100 SER A N 1
ATOM 753 C CA . SER A 1 100 ? -6.785 -2.319 24.446 1.00 96.50 100 SER A CA 1
ATOM 754 C C . SER A 1 100 ? -7.560 -2.753 23.196 1.00 96.50 100 SER A C 1
ATOM 756 O O . SER A 1 100 ? -7.816 -1.940 22.317 1.00 96.50 100 SER A O 1
ATOM 758 N N . ILE A 1 101 ? -7.998 -4.017 23.126 1.00 95.69 101 ILE A N 1
ATOM 759 C CA . ILE A 1 101 ? -8.855 -4.501 22.020 1.00 95.69 101 ILE A CA 1
ATOM 760 C C . ILE A 1 101 ? -10.099 -3.619 21.866 1.00 95.69 101 ILE A C 1
ATOM 762 O O . ILE A 1 101 ? -10.427 -3.207 20.760 1.00 95.69 101 ILE A O 1
ATOM 766 N N . ARG A 1 102 ? -10.742 -3.277 22.987 1.00 95.81 102 ARG A N 1
ATOM 767 C CA . ARG A 1 102 ? -11.932 -2.425 23.005 1.00 95.81 102 ARG A CA 1
ATOM 768 C C . ARG A 1 102 ? -11.652 -1.035 22.435 1.00 95.81 102 ARG A C 1
ATOM 770 O O . ARG A 1 102 ? -12.453 -0.522 21.671 1.00 95.81 102 ARG A O 1
ATOM 777 N N . GLU A 1 103 ? -10.506 -0.454 22.777 1.00 96.31 103 GLU A N 1
ATOM 778 C CA . GLU A 1 103 ? -10.088 0.845 22.244 1.00 96.31 103 GLU A CA 1
ATOM 779 C C . GLU A 1 103 ? -9.865 0.790 20.728 1.00 96.31 103 GLU A C 1
ATOM 781 O O . GLU A 1 103 ? -10.238 1.727 20.036 1.00 96.31 103 GLU A O 1
ATOM 786 N N . VAL A 1 104 ? -9.334 -0.318 20.194 1.00 96.38 104 VAL A N 1
ATOM 787 C CA . VAL A 1 104 ? -9.222 -0.515 18.738 1.00 96.38 104 VAL A CA 1
ATOM 788 C C . VAL A 1 104 ? -10.597 -0.659 18.079 1.00 96.38 104 VAL A C 1
ATOM 790 O O . VAL A 1 104 ? -10.828 -0.096 17.016 1.00 96.38 104 VAL A O 1
ATOM 793 N N . GLU A 1 105 ? -11.517 -1.406 18.687 1.00 95.19 105 GLU A N 1
ATOM 794 C CA . GLU A 1 105 ? -12.869 -1.614 18.148 1.00 95.19 105 GLU A CA 1
ATOM 795 C C . GLU A 1 105 ? -13.728 -0.337 18.187 1.00 95.19 105 GLU A C 1
ATOM 797 O O . GLU A 1 105 ? -14.533 -0.111 17.284 1.00 95.19 105 GLU A O 1
ATOM 802 N N . GLU A 1 106 ? -13.536 0.507 19.206 1.00 95.88 106 GLU A N 1
ATOM 803 C CA . GLU A 1 106 ? -14.185 1.816 19.368 1.00 95.88 106 GLU A CA 1
ATOM 804 C C . GLU A 1 106 ? -13.440 2.950 18.632 1.00 95.88 106 GLU A C 1
ATOM 806 O O . GLU A 1 106 ? -13.919 4.086 18.607 1.00 95.88 106 GLU A O 1
ATOM 811 N N . HIS A 1 107 ? -12.287 2.675 18.011 1.00 96.81 107 HIS A N 1
ATOM 812 C CA . HIS A 1 107 ? -11.566 3.655 17.199 1.00 96.81 107 HIS A CA 1
ATOM 813 C C . HIS A 1 107 ? -12.217 3.803 15.823 1.00 96.81 107 HIS A C 1
ATOM 815 O O . HIS A 1 107 ? -12.561 2.822 15.155 1.00 96.81 107 HIS A O 1
ATOM 821 N N . LYS A 1 108 ? -12.370 5.050 15.373 1.00 97.06 108 LYS A N 1
ATOM 822 C CA . LYS A 1 108 ? -12.842 5.348 14.020 1.00 97.06 108 LYS A CA 1
ATOM 823 C C . LYS A 1 108 ? -11.645 5.441 13.091 1.00 97.06 108 LYS A C 1
ATOM 825 O O . LYS A 1 108 ? -10.842 6.360 13.200 1.00 97.06 108 LYS A O 1
ATOM 830 N N . PHE A 1 109 ? -11.575 4.501 12.163 1.00 97.12 109 PHE A N 1
ATOM 831 C CA . PHE A 1 109 ? -10.524 4.427 11.166 1.00 97.12 109 PHE A CA 1
ATOM 832 C C . PHE A 1 109 ? -10.889 5.207 9.918 1.00 97.12 109 PHE A C 1
ATOM 834 O O . PHE A 1 109 ? -12.052 5.286 9.507 1.00 97.12 109 PHE A O 1
ATOM 841 N N . THR A 1 110 ? -9.854 5.664 9.232 1.00 96.75 110 THR A N 1
ATOM 842 C CA . THR A 1 110 ? -9.954 6.022 7.827 1.00 96.75 110 THR A CA 1
ATOM 843 C C . THR A 1 110 ? -9.978 4.739 6.998 1.00 96.75 110 THR A C 1
ATOM 845 O O . THR A 1 110 ? -9.014 3.981 6.972 1.00 96.75 110 THR A O 1
ATOM 848 N N . LEU A 1 111 ? -11.072 4.458 6.295 1.00 96.81 111 LEU A N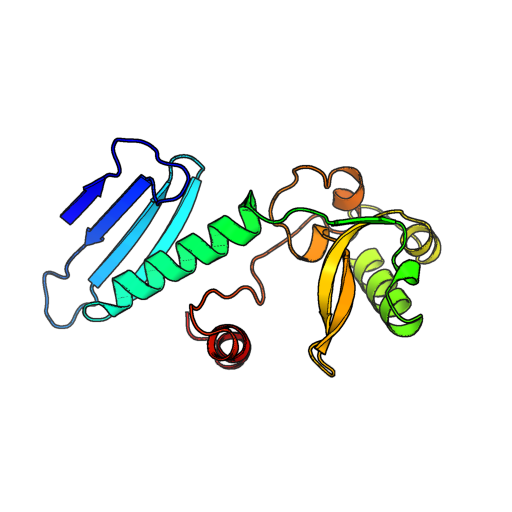 1
ATOM 849 C CA . LEU A 1 111 ? -11.357 3.181 5.637 1.00 96.81 111 LEU A CA 1
ATOM 850 C C . LEU A 1 111 ? -11.306 3.270 4.106 1.00 96.81 111 LEU A C 1
ATOM 852 O O . LEU A 1 111 ? -11.817 4.220 3.506 1.00 96.81 111 LEU A O 1
ATOM 856 N N . SER A 1 112 ? -10.764 2.232 3.470 1.00 96.19 112 SER A N 1
ATOM 857 C CA . SER A 1 112 ? -10.658 2.093 2.014 1.00 96.19 112 SER A CA 1
ATOM 858 C C . SER A 1 112 ? -11.356 0.834 1.515 1.00 96.19 112 SER A C 1
ATOM 860 O O . SER A 1 112 ? -11.340 -0.204 2.178 1.00 96.19 112 SER A O 1
ATOM 862 N N . LYS A 1 113 ? -11.983 0.934 0.338 1.00 96.06 113 LYS A N 1
ATOM 863 C CA . LYS A 1 113 ? -12.682 -0.183 -0.308 1.00 96.06 113 LYS A CA 1
ATOM 864 C C . LYS A 1 113 ? -11.688 -1.193 -0.859 1.00 96.06 113 LYS A C 1
ATOM 866 O O . LYS A 1 113 ? -10.799 -0.835 -1.624 1.00 96.06 113 LYS A O 1
ATOM 871 N N . VAL A 1 114 ? -11.899 -2.457 -0.521 1.00 94.69 114 VAL A N 1
ATOM 872 C CA . VAL A 1 114 ? -11.131 -3.594 -1.027 1.00 94.69 114 VAL A CA 1
ATOM 873 C C . VAL A 1 114 ? -12.060 -4.760 -1.348 1.00 94.69 114 VAL A C 1
ATOM 875 O O . VAL A 1 114 ? -13.260 -4.726 -1.068 1.00 94.69 114 VAL A O 1
ATOM 878 N N . VAL A 1 115 ? -11.490 -5.793 -1.958 1.00 94.25 115 VAL A N 1
ATOM 879 C CA . VAL A 1 115 ? -12.186 -7.016 -2.351 1.00 94.25 115 VAL A CA 1
ATOM 880 C C . VAL A 1 115 ? -11.600 -8.185 -1.564 1.00 94.25 115 VAL A C 1
ATOM 882 O O . VAL A 1 115 ? -10.379 -8.349 -1.511 1.00 94.25 115 VAL A O 1
ATOM 885 N N . ARG A 1 116 ? -12.453 -9.018 -0.963 1.00 94.06 116 ARG A N 1
ATOM 886 C CA . ARG A 1 116 ? -12.023 -10.248 -0.292 1.00 94.06 116 ARG A CA 1
ATOM 887 C C . ARG A 1 116 ? -11.480 -11.239 -1.313 1.00 94.06 116 ARG A C 1
ATOM 889 O O . ARG A 1 116 ? -12.136 -11.563 -2.296 1.00 94.06 116 ARG A O 1
ATOM 896 N N . ALA A 1 117 ? -10.296 -11.780 -1.045 1.00 91.25 117 ALA A N 1
ATOM 897 C CA . ALA A 1 117 ? -9.648 -12.724 -1.955 1.00 91.25 117 ALA A CA 1
ATOM 898 C C . ALA A 1 117 ? -10.377 -14.077 -2.078 1.00 91.25 117 ALA A C 1
ATOM 900 O O . ALA A 1 117 ? -10.128 -14.804 -3.034 1.00 91.25 117 ALA A O 1
ATOM 901 N N . LEU A 1 118 ? -11.224 -14.435 -1.104 1.00 91.12 118 LEU A N 1
ATOM 902 C CA . LEU A 1 118 ? -11.912 -15.728 -1.064 1.00 91.12 118 LEU A CA 1
ATOM 903 C C . LEU A 1 118 ? -13.122 -15.778 -2.003 1.00 91.12 118 LEU A C 1
ATOM 905 O O . LEU A 1 118 ? -13.306 -16.761 -2.712 1.00 91.12 118 LEU A O 1
ATOM 909 N N . ASP A 1 119 ? -13.951 -14.736 -1.975 1.00 93.50 119 ASP A N 1
ATOM 910 C CA . ASP A 1 119 ? -15.275 -14.720 -2.608 1.00 93.50 119 ASP A CA 1
ATOM 911 C C . ASP A 1 119 ? -15.516 -13.491 -3.494 1.00 93.50 119 ASP A C 1
ATOM 913 O O . ASP A 1 119 ? -16.595 -13.333 -4.059 1.00 93.50 119 ASP A O 1
ATOM 917 N N . PHE A 1 120 ? -14.517 -12.616 -3.620 1.00 92.12 120 PHE A N 1
ATOM 918 C CA . PHE A 1 120 ? -14.597 -11.347 -4.336 1.00 92.12 120 PHE A CA 1
ATOM 919 C C . PHE A 1 120 ? -15.690 -10.389 -3.833 1.00 92.12 120 PHE A C 1
ATOM 921 O O . PHE A 1 120 ? -16.061 -9.442 -4.530 1.00 92.12 120 PHE A O 1
ATOM 928 N N . SER A 1 121 ? -16.179 -10.579 -2.605 1.00 95.62 121 SER A N 1
ATOM 929 C CA . SER A 1 121 ? -17.091 -9.633 -1.967 1.00 95.62 121 SER A CA 1
ATOM 930 C C . SER A 1 121 ? -16.365 -8.339 -1.591 1.00 95.62 121 SER A C 1
ATOM 932 O O . SER A 1 121 ? -15.189 -8.335 -1.219 1.00 95.62 121 SER A O 1
ATOM 934 N N . MET A 1 122 ? -17.074 -7.215 -1.676 1.00 96.12 122 MET A N 1
ATOM 935 C CA . MET A 1 122 ? -16.540 -5.917 -1.265 1.00 96.12 122 MET A CA 1
ATOM 936 C C . MET A 1 122 ? -16.497 -5.802 0.262 1.00 96.12 122 MET A C 1
ATOM 938 O O . MET A 1 122 ? -17.437 -6.198 0.956 1.00 96.12 122 MET A O 1
ATOM 942 N N . CYS A 1 123 ? -15.442 -5.183 0.783 1.00 96.50 123 CYS A N 1
ATOM 943 C CA . CYS A 1 123 ? -15.383 -4.720 2.165 1.00 96.50 123 CYS A CA 1
ATOM 944 C C . CYS A 1 123 ? -14.553 -3.443 2.317 1.00 96.50 123 CYS A C 1
ATOM 946 O O . CYS A 1 123 ? -14.022 -2.895 1.349 1.00 96.50 123 CYS A O 1
ATOM 948 N N . LEU A 1 124 ? -14.487 -2.944 3.547 1.00 97.38 124 LEU A N 1
ATOM 949 C CA . LEU A 1 124 ? -13.682 -1.804 3.951 1.00 97.38 124 LEU A CA 1
ATOM 950 C C . LEU A 1 124 ? -12.630 -2.259 4.961 1.00 97.38 124 LEU A C 1
ATOM 952 O O . LEU A 1 124 ? -12.964 -2.937 5.932 1.00 97.38 124 LEU A O 1
ATOM 956 N N . ILE A 1 125 ? -11.382 -1.850 4.751 1.00 97.06 125 ILE A N 1
ATOM 957 C CA . ILE A 1 125 ? -10.278 -2.063 5.697 1.00 97.06 125 ILE A CA 1
ATOM 958 C C . ILE A 1 125 ? -9.630 -0.724 6.071 1.00 97.06 125 ILE A C 1
ATOM 960 O O . ILE A 1 125 ? -9.791 0.251 5.329 1.00 97.06 125 ILE A O 1
ATOM 964 N N . PRO A 1 126 ? -8.877 -0.654 7.182 1.00 96.75 126 PRO A N 1
ATOM 965 C CA . PRO A 1 126 ? -8.088 0.524 7.526 1.00 96.75 126 PRO A CA 1
ATOM 966 C C . PRO A 1 126 ? -7.127 0.913 6.406 1.00 96.75 126 PRO A C 1
ATOM 968 O O . PRO A 1 126 ? -6.301 0.124 5.953 1.00 96.75 126 PRO A O 1
ATOM 971 N N . THR A 1 127 ? -7.217 2.166 5.979 1.00 96.81 127 THR A N 1
ATOM 972 C CA . THR A 1 127 ? -6.381 2.754 4.926 1.00 96.81 127 THR A CA 1
ATOM 973 C C . THR A 1 127 ? -4.916 2.787 5.353 1.00 96.81 127 THR A C 1
ATOM 975 O O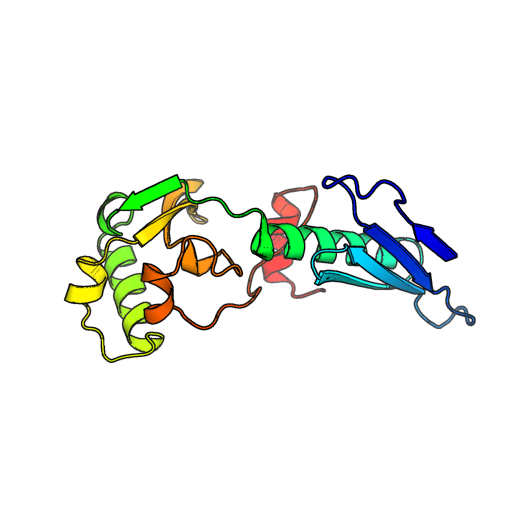 . THR A 1 127 ? -4.029 2.645 4.518 1.00 96.81 127 THR A O 1
ATOM 978 N N . VAL A 1 128 ? -4.657 2.872 6.661 1.00 95.81 128 VAL A N 1
ATOM 979 C CA . VAL A 1 128 ? -3.317 2.769 7.255 1.00 95.81 128 VAL A CA 1
ATOM 980 C C . VAL A 1 128 ? -2.605 1.446 6.934 1.00 95.81 128 VAL A C 1
ATOM 982 O O . VAL A 1 128 ? -1.382 1.398 6.962 1.00 95.81 128 VAL A O 1
ATOM 985 N N . CYS A 1 129 ? -3.338 0.385 6.573 1.00 95.31 129 CYS A N 1
ATOM 986 C CA . CYS A 1 129 ? -2.756 -0.897 6.164 1.00 95.31 129 CYS A CA 1
ATOM 987 C C . CYS A 1 129 ? -2.296 -0.937 4.699 1.00 95.31 129 CYS A C 1
ATOM 989 O O . CYS A 1 129 ? -1.661 -1.909 4.306 1.00 95.31 129 CYS A O 1
ATOM 991 N N . ILE A 1 130 ? -2.655 0.058 3.881 1.00 95.25 130 ILE A N 1
ATOM 992 C CA . ILE A 1 130 ? -2.346 0.078 2.440 1.00 95.25 130 ILE A CA 1
ATOM 993 C C . ILE A 1 130 ? -1.628 1.357 1.998 1.00 95.25 130 ILE A C 1
ATOM 995 O O . ILE A 1 130 ? -0.854 1.326 1.049 1.00 95.25 130 ILE A O 1
ATOM 999 N N . SER A 1 131 ? -1.872 2.488 2.660 1.00 95.06 131 SER A N 1
ATOM 1000 C CA . SER A 1 131 ? -1.248 3.763 2.318 1.00 95.06 131 SER A CA 1
ATOM 1001 C C . SER A 1 131 ? 0.092 3.918 3.024 1.00 95.06 131 SER A C 1
ATOM 1003 O O . SER A 1 131 ? 0.172 3.906 4.255 1.00 95.06 131 SER A O 1
ATOM 1005 N N . LEU A 1 132 ? 1.137 4.161 2.240 1.00 93.19 132 LEU A N 1
ATOM 1006 C CA . LEU A 1 132 ? 2.477 4.479 2.734 1.00 93.19 132 LEU A CA 1
ATOM 1007 C C . LEU A 1 132 ? 2.642 5.967 3.069 1.00 93.19 132 LEU A C 1
ATOM 1009 O O . LEU A 1 132 ? 3.657 6.362 3.638 1.00 93.19 132 LEU A O 1
ATOM 1013 N N . SER A 1 133 ? 1.646 6.793 2.742 1.00 88.69 133 SER A N 1
ATOM 1014 C CA . SER A 1 133 ? 1.601 8.205 3.122 1.00 88.69 133 SER A CA 1
ATOM 1015 C C . SER A 1 133 ? 1.036 8.386 4.526 1.00 88.69 133 SER A C 1
ATOM 1017 O O . SER A 1 133 ? 0.106 7.688 4.925 1.00 88.69 133 SER A O 1
ATOM 1019 N N . SER A 1 134 ? 1.525 9.379 5.265 1.00 85.88 134 SER A N 1
ATOM 1020 C CA . SER A 1 134 ? 0.870 9.839 6.497 1.00 85.88 134 SER A CA 1
ATOM 1021 C C . SER A 1 134 ? -0.335 10.747 6.230 1.00 85.88 134 SER A C 1
ATOM 1023 O O . SER A 1 134 ? -1.122 10.987 7.142 1.00 85.88 134 SER A O 1
ATOM 1025 N N . TYR A 1 135 ? -0.499 11.247 5.000 1.00 87.62 135 TYR A N 1
ATOM 1026 C CA . TYR A 1 135 ? -1.521 12.238 4.671 1.00 87.62 135 TYR A CA 1
ATOM 1027 C C . TYR A 1 135 ? -2.935 11.718 4.957 1.00 87.62 135 TYR A C 1
ATOM 1029 O O . TYR A 1 135 ? -3.374 10.732 4.365 1.00 87.62 135 TYR A O 1
ATOM 1037 N N . GLY A 1 136 ? -3.649 12.407 5.852 1.00 85.62 136 GLY A N 1
ATOM 1038 C CA . GLY A 1 136 ? -5.024 12.066 6.222 1.00 85.62 136 GLY A CA 1
ATOM 1039 C C . GLY A 1 136 ? -5.155 10.817 7.097 1.00 85.62 136 GLY A C 1
ATOM 1040 O O . GLY A 1 136 ? -6.256 10.286 7.205 1.00 85.62 136 GLY A O 1
ATOM 1041 N N . LEU A 1 137 ? -4.057 10.337 7.696 1.00 92.00 137 LEU A N 1
ATOM 1042 C CA . LEU A 1 137 ? -4.020 9.139 8.547 1.00 92.00 137 LEU A CA 1
ATOM 1043 C C . LEU A 1 137 ? -3.441 9.408 9.940 1.00 92.00 137 LEU A C 1
ATOM 1045 O O . LEU A 1 137 ? -3.116 8.466 10.658 1.00 92.00 137 LEU A O 1
ATOM 1049 N N . ASP A 1 138 ? -3.321 10.676 10.336 1.00 90.94 138 ASP A N 1
ATOM 1050 C CA . ASP A 1 138 ? -2.693 11.082 11.597 1.00 90.94 138 ASP A CA 1
ATOM 1051 C C . ASP A 1 138 ? -3.296 10.377 12.820 1.00 90.94 138 ASP A C 1
ATOM 1053 O O . ASP A 1 138 ? -2.557 9.873 13.669 1.00 90.94 138 ASP A O 1
ATOM 1057 N N . ASP A 1 139 ? -4.622 10.231 12.841 1.00 92.75 139 ASP A N 1
ATOM 1058 C CA . ASP A 1 139 ? -5.354 9.553 13.914 1.00 92.75 139 ASP A CA 1
ATOM 1059 C C . ASP A 1 139 ? -5.142 8.030 13.932 1.00 92.75 139 ASP A C 1
ATOM 1061 O O . ASP A 1 139 ? -5.302 7.404 14.974 1.00 92.75 139 ASP A O 1
ATOM 1065 N N . ASP A 1 140 ? -4.743 7.421 12.812 1.00 95.25 140 ASP A N 1
ATOM 1066 C CA . ASP A 1 140 ? -4.508 5.975 12.698 1.00 95.25 140 ASP A CA 1
ATOM 1067 C C . ASP A 1 140 ? -3.019 5.615 12.899 1.00 95.25 140 ASP A C 1
ATOM 1069 O O . ASP A 1 140 ? -2.675 4.460 13.177 1.00 95.25 140 ASP A O 1
ATOM 1073 N N . ASN A 1 141 ? -2.111 6.597 12.800 1.00 94.75 141 ASN A N 1
ATOM 1074 C CA . ASN A 1 141 ? -0.657 6.397 12.852 1.00 94.75 141 ASN A CA 1
ATOM 1075 C C . ASN A 1 141 ? -0.186 5.735 14.154 1.00 94.75 141 ASN A C 1
ATOM 1077 O O . ASN A 1 141 ? 0.779 4.974 14.135 1.00 94.75 141 ASN A O 1
ATOM 1081 N N . PHE A 1 142 ? -0.844 6.002 15.287 1.00 95.06 142 PHE A N 1
ATOM 1082 C CA . PHE A 1 142 ? -0.450 5.395 16.563 1.00 95.06 142 PHE A CA 1
ATOM 1083 C C . PHE A 1 142 ? -0.767 3.896 16.630 1.00 95.06 142 PHE A C 1
ATOM 1085 O O . PHE A 1 142 ? -0.161 3.193 17.434 1.00 95.06 142 PHE A O 1
ATOM 1092 N N . ILE A 1 143 ? -1.699 3.407 15.806 1.00 96.38 143 ILE A N 1
ATOM 1093 C CA . ILE A 1 143 ? -2.111 2.000 15.755 1.00 96.38 143 ILE A CA 1
ATOM 1094 C C . ILE A 1 143 ? -1.191 1.195 14.827 1.00 96.38 143 ILE A C 1
ATOM 1096 O O . ILE A 1 143 ? -0.804 0.069 15.152 1.00 96.38 143 ILE A O 1
ATOM 1100 N N . TYR A 1 144 ? -0.817 1.775 13.683 1.00 95.94 144 TYR A N 1
ATOM 1101 C CA . TYR A 1 144 ? 0.035 1.128 12.681 1.00 95.94 144 TYR A CA 1
ATOM 1102 C C . TYR A 1 144 ? 1.096 2.107 12.124 1.00 95.94 144 TYR A C 1
ATOM 1104 O O . TYR A 1 144 ? 0.947 2.661 11.025 1.00 95.94 144 TYR A O 1
ATOM 1112 N N . PRO A 1 145 ? 2.164 2.375 12.905 1.00 93.88 145 PRO A N 1
ATOM 1113 C CA . PRO A 1 145 ? 3.148 3.415 12.595 1.00 93.88 145 PRO A CA 1
ATOM 1114 C C . PRO A 1 145 ? 4.156 3.014 11.513 1.00 93.88 145 PRO A C 1
ATOM 1116 O O . PRO A 1 145 ? 4.654 3.877 10.795 1.00 93.88 145 PRO A O 1
ATOM 1119 N N . LEU A 1 146 ? 4.476 1.722 11.401 1.00 92.75 146 LEU A N 1
ATOM 1120 C CA . LEU A 1 146 ? 5.466 1.200 10.460 1.00 92.75 146 LEU A CA 1
ATOM 1121 C C . LEU A 1 146 ? 4.756 0.480 9.319 1.00 92.75 146 LEU A C 1
ATOM 1123 O O . LEU A 1 146 ? 3.993 -0.452 9.560 1.00 92.75 146 LEU A O 1
ATOM 1127 N N . ARG A 1 147 ? 5.010 0.926 8.088 1.00 93.31 147 ARG A N 1
ATOM 1128 C CA . ARG A 1 147 ? 4.350 0.432 6.876 1.00 93.31 147 ARG A CA 1
ATOM 1129 C C . ARG A 1 147 ? 5.387 0.113 5.825 1.00 93.31 147 ARG A C 1
ATOM 1131 O O . ARG A 1 147 ? 6.401 0.804 5.722 1.00 93.31 147 ARG A O 1
ATOM 1138 N N . ASP A 1 148 ? 5.106 -0.907 5.037 1.00 91.06 148 ASP A N 1
ATOM 1139 C CA . ASP A 1 148 ? 5.970 -1.360 3.964 1.00 91.06 148 ASP A CA 1
ATOM 1140 C C . ASP A 1 148 ? 5.156 -1.729 2.719 1.00 91.06 148 ASP A C 1
ATOM 1142 O O . ASP A 1 148 ? 3.926 -1.679 2.697 1.00 91.06 148 ASP A O 1
ATOM 1146 N N . THR A 1 149 ? 5.861 -2.073 1.648 1.00 87.62 149 THR A N 1
ATOM 1147 C CA . THR A 1 149 ? 5.262 -2.471 0.372 1.00 87.62 149 THR A CA 1
ATOM 1148 C C . THR A 1 149 ? 4.967 -3.976 0.328 1.00 87.62 149 THR A C 1
ATOM 1150 O O . THR A 1 149 ? 4.878 -4.551 -0.758 1.00 87.62 149 THR A O 1
ATOM 1153 N N . CYS A 1 150 ? 4.853 -4.665 1.473 1.00 88.38 150 CYS A N 1
ATOM 1154 C CA . CYS A 1 150 ? 4.630 -6.109 1.473 1.00 88.38 150 CYS A CA 1
ATOM 1155 C C . CYS A 1 150 ? 3.308 -6.459 0.781 1.00 88.38 150 CYS A C 1
ATOM 1157 O O . CYS A 1 150 ? 2.233 -5.980 1.133 1.00 88.38 150 CYS A O 1
ATOM 1159 N N . GLY A 1 151 ? 3.389 -7.333 -0.224 1.00 86.81 151 GLY A N 1
ATOM 1160 C CA . GLY A 1 151 ? 2.227 -7.751 -1.009 1.00 86.81 151 GLY A CA 1
ATOM 1161 C C . GLY A 1 151 ? 1.730 -6.718 -2.027 1.00 86.81 151 GLY A C 1
ATOM 1162 O O . GLY A 1 151 ? 0.731 -6.992 -2.694 1.00 86.81 151 GLY A O 1
ATOM 1163 N N . CYS A 1 152 ? 2.415 -5.581 -2.182 1.00 91.88 152 CYS A N 1
ATOM 1164 C CA . CYS A 1 152 ? 2.173 -4.647 -3.276 1.00 91.88 152 CYS A CA 1
ATOM 1165 C C . CYS A 1 152 ? 2.646 -5.254 -4.606 1.00 91.88 152 CYS A C 1
ATOM 1167 O O . CYS A 1 152 ? 3.606 -6.023 -4.656 1.00 91.88 152 CYS A O 1
ATOM 1169 N N . SER A 1 153 ? 1.919 -4.966 -5.685 1.00 91.94 153 SER A N 1
ATOM 1170 C CA . SER A 1 153 ? 2.308 -5.377 -7.032 1.00 91.94 153 SER A CA 1
ATOM 1171 C C . SER A 1 153 ? 1.650 -4.489 -8.076 1.00 91.94 153 SER A C 1
ATOM 1173 O O . SER A 1 153 ? 0.486 -4.109 -7.931 1.00 91.94 153 SER A O 1
ATOM 1175 N N . PHE A 1 154 ? 2.363 -4.226 -9.169 1.00 92.44 154 PHE A N 1
ATOM 1176 C CA . PHE A 1 154 ? 1.814 -3.574 -10.351 1.00 92.44 154 PHE A CA 1
ATOM 1177 C C . PHE A 1 154 ? 1.938 -4.459 -11.594 1.00 92.44 154 PHE A C 1
ATOM 1179 O O . PHE A 1 154 ? 3.016 -4.942 -11.951 1.00 92.44 154 PHE A O 1
ATOM 1186 N N . HIS A 1 155 ? 0.818 -4.642 -12.295 1.00 90.56 155 HIS A N 1
ATOM 1187 C CA . HIS A 1 155 ? 0.779 -5.268 -13.612 1.00 90.56 155 HIS A CA 1
ATOM 1188 C C . HIS A 1 155 ? -0.464 -4.804 -14.383 1.00 90.56 155 HIS A C 1
ATOM 1190 O O . HIS A 1 155 ? -1.532 -4.635 -13.802 1.00 90.56 155 HIS A O 1
ATOM 1196 N N . TRP A 1 156 ? -0.362 -4.671 -15.708 1.00 86.19 156 TRP A N 1
ATOM 1197 C CA . TRP A 1 156 ? -1.492 -4.278 -16.570 1.00 86.19 156 TRP A CA 1
ATOM 1198 C C . TRP A 1 156 ? -2.629 -5.318 -16.610 1.00 86.19 156 TRP A C 1
ATOM 1200 O O . TRP A 1 156 ? -3.759 -5.007 -16.966 1.00 86.19 156 TRP A O 1
ATOM 1210 N N . CYS A 1 157 ? -2.312 -6.566 -16.257 1.00 88.81 157 CYS A N 1
ATOM 1211 C CA . CYS A 1 157 ? -3.246 -7.688 -16.167 1.00 88.81 157 CYS A CA 1
ATOM 1212 C C . CYS A 1 157 ? -3.492 -8.010 -14.683 1.00 88.81 157 CYS A C 1
ATOM 1214 O O . CYS A 1 157 ? -2.548 -8.466 -14.026 1.00 88.81 157 CYS A O 1
ATOM 1216 N N . PRO A 1 158 ? -4.722 -7.828 -14.162 1.00 85.56 158 PRO A N 1
ATOM 1217 C CA . PRO A 1 158 ? -5.034 -8.009 -12.742 1.00 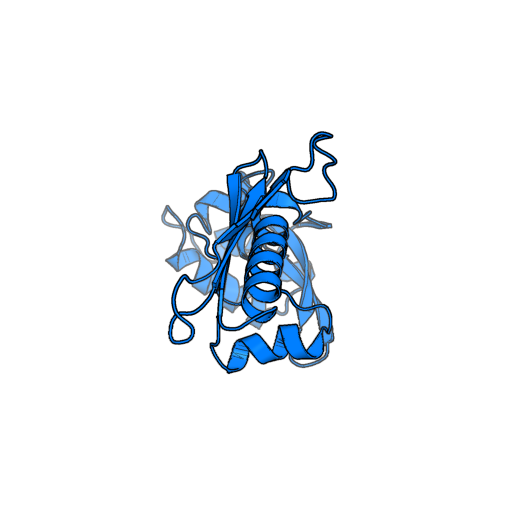85.56 158 PRO A CA 1
ATOM 1218 C C . PRO A 1 158 ? -4.697 -9.401 -12.201 1.00 85.56 158 PRO A C 1
ATOM 1220 O O . PRO A 1 158 ? -4.185 -9.523 -11.092 1.00 85.56 158 PRO A O 1
ATOM 1223 N N . ASN A 1 159 ? -4.908 -10.451 -13.002 1.00 87.12 159 ASN A N 1
ATOM 1224 C CA . ASN A 1 159 ? -4.574 -11.820 -12.604 1.00 87.12 159 ASN A CA 1
ATOM 1225 C C . ASN A 1 159 ? -3.075 -11.962 -12.326 1.00 87.12 159 ASN A C 1
ATOM 1227 O O . ASN A 1 159 ? -2.683 -12.543 -11.321 1.00 87.12 159 ASN A O 1
ATOM 1231 N N . LEU A 1 160 ? -2.227 -11.385 -13.179 1.00 86.88 160 LEU A N 1
ATOM 1232 C CA . LEU A 1 160 ? -0.777 -11.444 -13.002 1.00 86.88 160 LEU A CA 1
ATOM 1233 C C . LEU A 1 160 ? -0.298 -10.566 -11.842 1.00 86.88 160 LEU A C 1
ATOM 1235 O O . LEU A 1 160 ? 0.611 -10.986 -11.134 1.00 86.88 160 LEU A O 1
ATOM 1239 N N . ALA A 1 161 ? -0.935 -9.417 -11.585 1.00 85.12 161 ALA A N 1
ATOM 1240 C CA . ALA A 1 161 ? -0.674 -8.634 -10.372 1.00 85.12 161 ALA A CA 1
ATOM 1241 C C . ALA A 1 161 ? -1.003 -9.448 -9.107 1.00 85.12 161 ALA A C 1
ATOM 1243 O O . ALA A 1 161 ? -0.224 -9.484 -8.158 1.00 85.12 161 ALA A O 1
ATOM 1244 N N . PHE A 1 162 ? -2.123 -10.177 -9.120 1.00 83.38 162 PHE A N 1
ATOM 1245 C CA . PHE A 1 162 ? -2.517 -11.044 -8.013 1.00 83.38 162 PHE A CA 1
ATOM 1246 C C . PHE A 1 162 ? -1.615 -12.282 -7.866 1.00 83.38 162 PHE A C 1
ATOM 1248 O O . PHE A 1 162 ? -1.383 -12.724 -6.745 1.00 83.38 162 PHE A O 1
ATOM 1255 N N . PHE A 1 163 ? -1.090 -12.845 -8.963 1.00 75.50 163 PHE A N 1
ATOM 1256 C CA . PHE A 1 163 ? -0.225 -14.035 -8.945 1.00 75.50 163 PHE A CA 1
ATOM 1257 C C . PHE A 1 163 ? 1.251 -13.743 -8.670 1.00 75.50 163 PHE A C 1
ATOM 1259 O O . PHE A 1 163 ? 1.892 -14.572 -8.027 1.00 75.50 163 PHE A O 1
ATOM 1266 N N . ARG A 1 164 ? 1.796 -12.579 -9.060 1.00 61.44 164 ARG A N 1
ATOM 1267 C CA . ARG A 1 164 ? 3.174 -12.177 -8.697 1.00 61.44 164 ARG A CA 1
ATOM 1268 C C . ARG A 1 164 ? 3.400 -12.183 -7.180 1.00 61.44 164 ARG A C 1
ATOM 1270 O O . ARG A 1 164 ? 4.509 -12.444 -6.727 1.00 61.44 164 ARG A O 1
ATOM 1277 N N . ARG A 1 165 ? 2.315 -12.028 -6.411 1.00 49.62 165 ARG A N 1
ATOM 1278 C CA . ARG A 1 165 ? 2.210 -12.257 -4.960 1.00 49.62 165 ARG A CA 1
ATOM 1279 C C . ARG A 1 165 ? 2.690 -13.639 -4.492 1.00 49.62 165 ARG A C 1
ATOM 1281 O O . ARG A 1 165 ? 3.074 -13.771 -3.336 1.00 49.62 165 ARG A O 1
ATOM 1288 N N . ARG A 1 166 ? 2.599 -14.682 -5.325 1.00 37.72 166 ARG A N 1
ATOM 1289 C CA . ARG A 1 166 ? 2.913 -16.070 -4.941 1.00 37.72 166 ARG A CA 1
ATOM 1290 C C . ARG A 1 166 ? 4.321 -16.521 -5.324 1.00 37.72 166 ARG A C 1
ATOM 1292 O O . ARG A 1 166 ? 4.809 -17.446 -4.689 1.00 37.72 166 ARG A O 1
ATOM 1299 N N . GLU A 1 167 ? 4.963 -15.893 -6.312 1.00 33.12 167 GLU A N 1
ATOM 1300 C CA . GLU A 1 167 ? 6.235 -16.395 -6.865 1.00 33.12 167 GLU A CA 1
ATOM 1301 C C . GLU A 1 167 ? 7.478 -15.549 -6.545 1.00 33.12 167 GLU A C 1
ATOM 1303 O O . GLU A 1 167 ? 8.581 -15.979 -6.858 1.00 33.12 167 GLU A O 1
ATOM 1308 N N . GLY A 1 168 ? 7.354 -14.400 -5.869 1.00 34.00 168 GLY A N 1
ATOM 1309 C CA . GLY A 1 168 ? 8.518 -13.713 -5.282 1.00 34.00 168 GLY A CA 1
ATOM 1310 C C . GLY A 1 168 ? 9.588 -13.261 -6.284 1.00 34.00 168 GLY A C 1
ATOM 1311 O O . GLY A 1 168 ? 10.768 -13.248 -5.946 1.00 34.00 168 GLY A O 1
ATOM 1312 N N . VAL A 1 169 ? 9.198 -12.898 -7.509 1.00 33.59 169 VAL A N 1
ATOM 1313 C CA . VAL A 1 169 ? 10.129 -12.392 -8.529 1.00 33.59 169 VAL A CA 1
ATOM 1314 C C . VAL A 1 169 ? 9.906 -10.894 -8.734 1.00 33.59 169 VAL A C 1
ATOM 1316 O O . VAL A 1 169 ? 8.976 -10.486 -9.441 1.00 33.59 169 VAL A O 1
ATOM 1319 N N . SER A 1 170 ? 10.760 -10.101 -8.081 1.00 40.34 170 SER A N 1
ATOM 1320 C CA . SER A 1 170 ? 11.053 -8.696 -8.400 1.00 40.34 170 SER A CA 1
ATOM 1321 C C . SER A 1 170 ? 11.914 -8.604 -9.657 1.00 40.34 170 SER A C 1
ATOM 1323 O O . SER A 1 170 ? 12.976 -9.269 -9.653 1.00 40.34 170 SER A O 1
#